Protein AF-A0A1B7W707-F1 (afdb_monomer_lite)

Sequence (77 aa):
AQDAISQILTDLHICTVDKNILETAVAFNFQDFEDAVQYACAMKSMVNVIVTRDVSGFLGSEILVILPGELNNISRE

Foldseek 3Di:
DVVVVVVCPVPDDDQDQDPVLLVQLVVDPF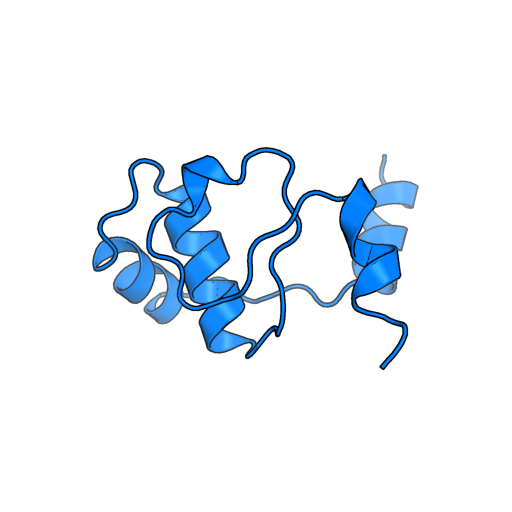PDSVLSSVLSSCVVVVPQEAEDPCPVRQPPRPHHYYHPVCVVVVVPD

Secondary structure (DSSP, 8-state):
-HHHHHHHHHHS------HHHHHHHHHS--SSHHHHHHHHHHHHTT-SEEE-S-GGGGTT-SSEEE-GGGHHHHTT-

Radius of gyration: 13.73 Å; chains: 1; bounding box: 33×27×33 Å

Structure (mmCIF, N/CA/C/O backbone):
data_AF-A0A1B7W707-F1
#
_entry.id   AF-A0A1B7W707-F1
#
loop_
_atom_site.group_PDB
_atom_site.id
_atom_site.type_symbol
_atom_site.label_atom_id
_atom_site.label_alt_id
_atom_site.label_comp_id
_atom_site.label_asym_id
_atom_site.label_entity_id
_atom_site.label_seq_id
_atom_site.pdbx_PDB_ins_code
_atom_site.Cartn_x
_atom_site.Cartn_y
_atom_site.Cartn_z
_atom_site.occupancy
_atom_site.B_iso_or_equiv
_atom_site.auth_seq_id
_atom_site.auth_comp_id
_atom_site.auth_asym_id
_atom_site.auth_atom_id
_atom_site.pdbx_PDB_model_num
ATOM 1 N N . ALA A 1 1 ? 20.163 9.609 1.670 1.00 86.12 1 ALA A N 1
ATOM 2 C CA . ALA A 1 1 ? 18.776 9.403 2.148 1.00 86.12 1 ALA A CA 1
ATOM 3 C C . ALA A 1 1 ? 17.813 10.373 1.470 1.00 86.12 1 ALA A C 1
ATOM 5 O O . ALA A 1 1 ? 16.890 9.897 0.831 1.00 86.12 1 ALA A O 1
ATOM 6 N N . GLN A 1 2 ? 18.047 11.694 1.533 1.00 95.88 2 GLN A N 1
ATOM 7 C CA . GLN A 1 2 ? 17.212 12.682 0.828 1.00 95.88 2 GLN A CA 1
ATOM 8 C C . GLN A 1 2 ? 17.099 12.419 -0.678 1.00 95.88 2 GLN A C 1
ATOM 10 O O . GLN A 1 2 ? 15.983 12.381 -1.175 1.00 95.88 2 GLN A O 1
ATOM 15 N N . ASP A 1 3 ? 18.205 12.131 -1.369 1.00 97.56 3 ASP A N 1
ATOM 16 C CA . ASP A 1 3 ? 18.162 11.860 -2.817 1.00 97.56 3 ASP A CA 1
ATOM 17 C C . ASP A 1 3 ? 17.258 10.670 -3.170 1.00 97.56 3 ASP A C 1
ATOM 19 O O . ASP A 1 3 ? 16.466 10.743 -4.102 1.00 97.56 3 ASP A O 1
ATOM 23 N N . ALA A 1 4 ? 17.307 9.599 -2.371 1.00 96.94 4 ALA A N 1
ATOM 24 C CA . ALA A 1 4 ? 16.451 8.429 -2.563 1.00 96.94 4 ALA A CA 1
ATOM 25 C C . ALA A 1 4 ? 14.966 8.749 -2.313 1.00 96.94 4 ALA A C 1
ATOM 27 O O . ALA A 1 4 ? 14.106 8.268 -3.043 1.00 96.94 4 ALA A O 1
ATOM 28 N N . ILE A 1 5 ? 14.664 9.582 -1.311 1.00 96.69 5 ILE A N 1
ATOM 29 C CA . ILE A 1 5 ? 13.292 10.028 -1.030 1.00 96.69 5 ILE A CA 1
ATOM 30 C C . ILE A 1 5 ? 12.772 10.884 -2.189 1.00 96.69 5 ILE A C 1
ATOM 32 O O . ILE A 1 5 ? 11.678 10.633 -2.685 1.00 96.69 5 ILE A O 1
ATOM 36 N N . SER A 1 6 ? 13.560 11.853 -2.659 1.00 97.25 6 SER A N 1
ATOM 37 C CA . SER A 1 6 ? 13.196 12.703 -3.797 1.00 97.25 6 SER A CA 1
ATOM 38 C C . SER A 1 6 ? 12.944 11.887 -5.063 1.00 97.25 6 SER A C 1
ATOM 40 O O . SER A 1 6 ? 11.989 12.164 -5.787 1.00 97.25 6 SER A O 1
ATOM 42 N N . GLN A 1 7 ? 13.759 10.856 -5.304 1.00 97.38 7 GLN A N 1
ATOM 43 C CA . GLN A 1 7 ? 13.577 9.952 -6.435 1.00 97.38 7 GLN A CA 1
ATOM 44 C C . GLN A 1 7 ? 12.252 9.185 -6.329 1.00 97.38 7 GLN A C 1
ATOM 46 O O . GLN A 1 7 ? 11.464 9.206 -7.266 1.00 97.38 7 GLN A O 1
ATOM 51 N N . ILE A 1 8 ? 11.947 8.593 -5.168 1.00 96.44 8 ILE A N 1
ATOM 52 C CA . ILE A 1 8 ? 10.679 7.878 -4.932 1.00 96.44 8 ILE A CA 1
ATOM 53 C C . ILE A 1 8 ? 9.467 8.788 -5.159 1.00 96.44 8 ILE A C 1
ATOM 55 O O . ILE A 1 8 ? 8.513 8.382 -5.816 1.00 96.44 8 ILE A O 1
ATOM 59 N N . LEU A 1 9 ? 9.511 10.020 -4.643 1.00 96.06 9 LEU A N 1
ATOM 60 C CA . LEU A 1 9 ? 8.428 10.995 -4.811 1.00 96.06 9 LEU A CA 1
ATOM 61 C C . LEU A 1 9 ? 8.258 11.462 -6.265 1.00 96.06 9 LEU A C 1
ATOM 63 O O . LEU A 1 9 ? 7.198 11.977 -6.611 1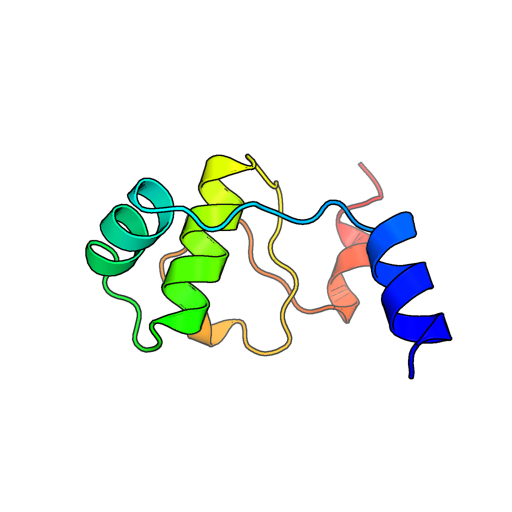.00 96.06 9 LEU A O 1
ATOM 67 N N . THR A 1 10 ? 9.295 11.311 -7.092 1.00 96.88 10 THR A N 1
ATOM 68 C CA . THR A 1 10 ? 9.264 11.646 -8.521 1.00 96.88 10 THR A CA 1
ATOM 69 C C . THR A 1 10 ? 8.763 10.471 -9.360 1.00 96.88 10 THR A C 1
ATOM 71 O O . THR A 1 10 ? 7.966 10.671 -10.274 1.00 96.88 10 THR A O 1
ATOM 74 N N . ASP A 1 11 ? 9.212 9.254 -9.049 1.00 97.06 11 ASP A N 1
ATOM 75 C CA . ASP A 1 11 ? 8.968 8.066 -9.872 1.00 97.06 11 ASP A CA 1
ATOM 76 C C . ASP A 1 11 ? 7.637 7.376 -9.564 1.00 97.06 11 ASP A C 1
ATOM 78 O O . ASP A 1 11 ? 7.075 6.706 -10.433 1.00 97.06 11 ASP A O 1
ATOM 82 N N . LEU A 1 12 ? 7.139 7.495 -8.329 1.00 95.81 12 LEU A N 1
ATOM 83 C CA . LEU A 1 12 ? 5.961 6.770 -7.863 1.00 95.81 12 LEU A CA 1
ATOM 84 C C . LEU A 1 12 ? 4.788 7.707 -7.587 1.00 95.81 12 LEU A C 1
ATOM 86 O O . LEU A 1 12 ? 4.932 8.802 -7.045 1.00 95.81 12 LEU A O 1
ATOM 90 N N . HIS A 1 13 ? 3.585 7.220 -7.884 1.00 95.06 13 HIS A N 1
ATOM 91 C CA . HIS A 1 13 ? 2.368 7.856 -7.404 1.00 95.06 13 HIS A CA 1
ATOM 92 C C . HIS A 1 13 ? 2.148 7.523 -5.924 1.00 95.06 13 HIS A C 1
ATOM 94 O O . HIS A 1 13 ? 2.019 6.355 -5.553 1.00 95.06 13 HIS A O 1
ATOM 100 N N . ILE A 1 14 ? 2.067 8.551 -5.078 1.00 95.06 14 ILE A N 1
ATOM 101 C CA . ILE A 1 14 ? 1.805 8.383 -3.646 1.00 95.06 14 ILE A CA 1
ATOM 102 C C . ILE A 1 14 ? 0.295 8.377 -3.402 1.00 95.06 14 ILE A C 1
ATOM 104 O O . ILE A 1 14 ? -0.377 9.395 -3.570 1.00 95.06 14 ILE A O 1
ATOM 108 N N . CYS A 1 15 ? -0.237 7.231 -2.976 1.00 96.31 15 CYS A N 1
ATOM 109 C CA . CYS A 1 15 ? -1.640 7.119 -2.583 1.00 96.31 15 CYS A CA 1
ATOM 110 C C . CYS A 1 15 ? -1.906 7.949 -1.319 1.00 96.31 15 CYS A C 1
ATOM 112 O O . CYS A 1 15 ? -1.127 7.927 -0.366 1.00 96.31 15 CYS A O 1
ATOM 114 N N . THR A 1 16 ? -3.022 8.678 -1.300 1.00 96.06 16 THR A N 1
ATOM 115 C CA . THR A 1 16 ? -3.423 9.465 -0.127 1.00 96.06 16 THR A CA 1
ATOM 116 C C . THR A 1 16 ? -4.022 8.553 0.939 1.00 96.06 16 THR A C 1
ATOM 118 O O . THR A 1 16 ? -4.898 7.749 0.633 1.00 96.06 16 THR A O 1
ATOM 121 N N . VAL A 1 17 ? -3.604 8.728 2.194 1.00 97.94 17 VAL A N 1
ATOM 122 C CA . VAL A 1 17 ? -4.269 8.136 3.362 1.00 97.94 17 VAL A CA 1
ATOM 123 C C . VAL A 1 17 ? -5.097 9.225 4.031 1.00 97.94 17 VAL A C 1
ATOM 125 O O . VAL A 1 17 ? -4.552 10.162 4.614 1.00 97.94 17 VAL A O 1
ATOM 128 N N . ASP A 1 18 ? -6.416 9.117 3.923 1.00 98.06 18 ASP A N 1
ATOM 129 C CA . ASP A 1 18 ? -7.366 10.030 4.552 1.00 98.06 18 ASP A CA 1
ATOM 130 C C . ASP A 1 18 ? -8.297 9.290 5.522 1.00 98.06 18 ASP A C 1
ATOM 132 O O . ASP A 1 18 ? -8.194 8.081 5.735 1.00 98.06 18 ASP A O 1
ATOM 136 N N . LYS A 1 19 ? -9.231 10.026 6.130 1.00 98.44 19 LYS A N 1
ATOM 137 C CA . LYS A 1 19 ? -10.195 9.449 7.068 1.00 98.44 19 LYS A CA 1
ATOM 138 C C . LYS A 1 19 ? -11.015 8.306 6.447 1.00 98.44 19 LYS A C 1
ATOM 140 O O . LYS A 1 19 ? -11.233 7.310 7.127 1.00 98.44 19 LYS A O 1
ATOM 145 N N . ASN A 1 20 ? -11.436 8.423 5.186 1.00 98.06 20 ASN A N 1
ATOM 146 C CA . ASN A 1 20 ? -12.257 7.398 4.537 1.00 98.06 20 ASN A CA 1
ATOM 147 C C . ASN A 1 20 ? -11.455 6.111 4.313 1.00 98.06 20 ASN A C 1
ATOM 149 O O . ASN A 1 20 ? -11.985 5.018 4.507 1.00 98.06 20 ASN A O 1
ATOM 153 N N . ILE A 1 21 ? -10.177 6.236 3.937 1.00 98.38 21 ILE A N 1
ATOM 154 C CA . ILE A 1 21 ? -9.255 5.098 3.840 1.00 98.38 21 ILE A CA 1
ATOM 155 C C . ILE A 1 21 ? -9.128 4.401 5.192 1.00 98.38 21 ILE A C 1
ATOM 157 O O . ILE A 1 21 ? -9.266 3.184 5.258 1.00 98.38 21 ILE A O 1
ATOM 161 N N . LEU A 1 22 ? -8.921 5.159 6.272 1.00 98.44 22 LEU A N 1
ATOM 162 C CA . LEU A 1 22 ? -8.766 4.588 7.611 1.00 98.44 22 LEU A CA 1
ATOM 163 C C . LEU A 1 22 ? -10.052 3.916 8.111 1.00 98.44 22 LEU A C 1
ATOM 165 O O . LEU A 1 22 ? -9.987 2.823 8.664 1.00 98.44 22 LEU A O 1
ATOM 169 N N . GLU A 1 23 ? -11.221 4.521 7.888 1.00 98.25 23 GLU A N 1
ATOM 170 C CA . GLU A 1 23 ? -12.513 3.910 8.236 1.00 98.25 23 GLU A CA 1
ATOM 171 C C . GLU A 1 23 ? -12.766 2.625 7.436 1.00 98.25 23 GLU A C 1
ATOM 173 O O . GLU A 1 23 ? -13.243 1.636 7.992 1.00 98.25 23 GLU A O 1
ATOM 178 N N . THR A 1 24 ? -12.382 2.609 6.157 1.00 97.38 24 THR A N 1
ATOM 179 C CA . THR A 1 24 ? -12.452 1.409 5.309 1.00 97.38 24 THR A CA 1
ATOM 180 C C . THR A 1 24 ? -11.501 0.322 5.816 1.00 97.38 24 THR A C 1
ATOM 182 O O . THR A 1 24 ? -11.906 -0.828 5.953 1.00 97.38 24 THR A O 1
ATOM 185 N N . ALA A 1 25 ? -10.265 0.685 6.163 1.00 97.62 25 ALA A N 1
ATOM 186 C CA . ALA A 1 25 ? -9.265 -0.238 6.689 1.00 97.62 25 ALA A CA 1
ATOM 187 C C . ALA A 1 25 ? -9.702 -0.883 8.014 1.00 97.62 25 ALA A C 1
ATOM 189 O O . ALA A 1 25 ? -9.534 -2.083 8.189 1.00 97.62 25 ALA A O 1
ATOM 190 N N . VAL A 1 26 ? -10.326 -0.117 8.919 1.00 97.00 26 VAL A N 1
ATOM 191 C CA . VAL A 1 26 ? -10.875 -0.642 10.187 1.00 97.00 26 VAL A CA 1
ATOM 192 C C . VAL A 1 26 ? -12.001 -1.653 9.953 1.00 97.00 26 VAL A C 1
ATOM 194 O O . VAL A 1 26 ? -12.193 -2.555 10.766 1.00 97.00 26 VAL A O 1
ATOM 197 N N . ALA A 1 27 ? -12.755 -1.515 8.861 1.00 96.06 27 ALA A N 1
ATOM 198 C CA . ALA A 1 27 ? -13.805 -2.464 8.504 1.00 96.06 27 ALA A CA 1
ATOM 199 C C . ALA A 1 27 ? -13.255 -3.770 7.900 1.00 96.06 27 ALA A C 1
ATOM 201 O O . ALA A 1 27 ? -13.987 -4.761 7.828 1.00 96.06 27 ALA A O 1
ATOM 202 N N . PHE A 1 28 ? -11.989 -3.796 7.474 1.00 93.25 28 PHE A N 1
ATOM 203 C CA . PHE A 1 28 ? -11.346 -5.006 6.982 1.00 93.25 28 PHE A CA 1
ATOM 204 C C . PHE A 1 28 ? -10.847 -5.885 8.134 1.00 93.25 28 PHE A C 1
ATOM 206 O O . PHE A 1 28 ? -10.309 -5.409 9.128 1.00 93.25 28 PHE A O 1
ATOM 213 N N . ASN A 1 29 ? -10.993 -7.203 7.985 1.00 88.75 29 ASN A N 1
ATOM 214 C CA . ASN A 1 29 ? -10.604 -8.186 9.001 1.00 88.75 29 ASN A CA 1
ATOM 215 C C . ASN A 1 29 ? -9.160 -8.691 8.799 1.00 88.75 29 ASN A C 1
ATOM 217 O O . ASN A 1 29 ? -8.911 -9.897 8.829 1.00 88.75 29 ASN A O 1
ATOM 221 N N . PHE A 1 30 ? -8.231 -7.775 8.521 1.00 94.69 30 PHE A N 1
ATOM 222 C CA . PHE A 1 30 ? -6.810 -8.092 8.357 1.00 94.69 30 PHE A CA 1
ATOM 223 C C . PHE A 1 30 ? -6.155 -8.262 9.730 1.00 94.69 30 PHE A C 1
ATOM 225 O O . PHE A 1 30 ? -6.586 -7.664 10.717 1.00 94.69 30 PHE A O 1
ATOM 232 N N . GLN A 1 31 ? -5.110 -9.0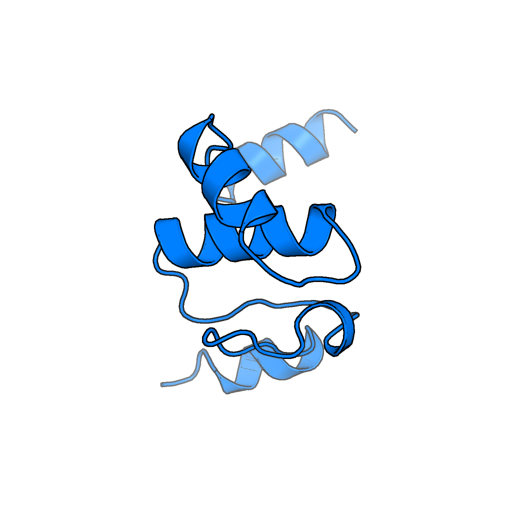87 9.796 1.00 92.50 31 GLN A N 1
ATOM 233 C CA . GLN A 1 31 ? -4.362 -9.293 11.036 1.00 92.50 31 GLN A CA 1
ATOM 234 C C . GLN A 1 31 ? -3.516 -8.064 11.399 1.00 92.50 31 GLN A C 1
ATOM 236 O O . GLN A 1 31 ? -3.435 -7.719 12.579 1.00 92.50 31 GLN A O 1
ATOM 241 N N . ASP A 1 32 ? -2.906 -7.420 10.400 1.00 95.50 32 ASP A N 1
ATOM 242 C CA . ASP A 1 32 ? -2.169 -6.168 10.558 1.00 95.50 32 ASP A CA 1
ATOM 243 C C . ASP A 1 32 ? -2.973 -4.998 9.979 1.00 95.50 32 ASP A C 1
ATOM 245 O O . ASP A 1 32 ? -3.547 -5.068 8.889 1.00 95.50 32 ASP A O 1
ATOM 249 N N . PHE A 1 33 ? -3.014 -3.899 10.728 1.00 96.25 33 PHE A N 1
ATOM 250 C CA . PHE A 1 33 ? -3.676 -2.682 10.289 1.00 96.25 33 PHE A CA 1
ATOM 251 C C . PHE A 1 33 ? -2.898 -1.979 9.170 1.00 96.25 33 PHE A C 1
ATOM 253 O O . PHE A 1 33 ? -3.520 -1.329 8.330 1.00 96.25 33 PHE A O 1
ATOM 260 N N . GLU A 1 34 ? -1.567 -2.113 9.115 1.00 96.75 34 GLU A N 1
ATOM 261 C CA . GLU A 1 34 ? -0.779 -1.563 8.004 1.00 96.75 34 GLU A CA 1
ATOM 262 C C . GLU A 1 34 ? -1.224 -2.171 6.667 1.00 96.75 34 GLU A C 1
ATOM 264 O O . GLU A 1 34 ? -1.539 -1.428 5.732 1.00 96.75 34 GLU A O 1
ATOM 269 N N . ASP A 1 35 ? -1.349 -3.499 6.608 1.00 97.50 35 ASP A N 1
ATOM 270 C CA . ASP A 1 35 ? -1.808 -4.220 5.417 1.00 97.50 35 ASP A CA 1
ATOM 271 C C . ASP A 1 35 ? -3.239 -3.811 5.037 1.00 97.50 35 ASP A C 1
ATOM 273 O O . ASP A 1 35 ? -3.535 -3.583 3.861 1.00 97.50 35 ASP A O 1
ATOM 277 N N . ALA A 1 36 ? -4.117 -3.620 6.029 1.00 97.69 36 ALA A N 1
ATOM 278 C CA . ALA A 1 36 ? -5.481 -3.135 5.811 1.00 97.69 36 ALA A CA 1
ATOM 279 C C . ALA A 1 36 ? -5.509 -1.743 5.154 1.00 97.69 36 ALA A C 1
ATOM 281 O O . ALA A 1 36 ? -6.293 -1.498 4.233 1.00 97.69 36 ALA A O 1
ATOM 282 N N . VAL A 1 37 ? -4.651 -0.822 5.610 1.00 98.25 37 VAL A N 1
ATOM 283 C CA . VAL A 1 37 ? -4.539 0.536 5.052 1.00 98.25 37 VAL A CA 1
ATOM 284 C C . VAL A 1 37 ? -3.960 0.495 3.641 1.00 98.25 37 VAL A C 1
ATOM 286 O O . VAL A 1 37 ? -4.482 1.163 2.746 1.00 98.25 37 VAL A O 1
ATOM 289 N N . GLN A 1 38 ? -2.920 -0.307 3.410 1.00 97.69 38 GLN A N 1
ATOM 290 C CA . GLN A 1 38 ? -2.337 -0.493 2.081 1.00 97.69 38 GLN A CA 1
ATOM 291 C C . GLN A 1 38 ? -3.360 -1.085 1.100 1.00 97.69 38 GLN A C 1
ATOM 293 O O . GLN A 1 38 ? -3.490 -0.585 -0.020 1.00 97.69 38 GLN A O 1
ATOM 298 N N . TYR A 1 39 ? -4.146 -2.075 1.532 1.00 97.94 39 TYR A N 1
ATOM 299 C CA . TYR A 1 39 ? -5.226 -2.665 0.742 1.00 97.94 39 TYR A CA 1
ATOM 300 C C . TYR A 1 39 ? -6.355 -1.662 0.453 1.00 97.94 39 TYR A C 1
ATOM 302 O O . TYR A 1 39 ? -6.797 -1.540 -0.690 1.00 97.94 39 TYR A O 1
ATOM 310 N N . ALA A 1 40 ? -6.779 -0.869 1.443 1.00 98.00 40 ALA A N 1
ATOM 311 C CA . ALA A 1 40 ? -7.766 0.195 1.245 1.00 98.00 40 ALA A CA 1
ATOM 312 C C . ALA A 1 40 ? -7.294 1.240 0.216 1.00 98.00 40 ALA A C 1
ATOM 314 O O . ALA A 1 40 ? -8.058 1.635 -0.670 1.00 98.00 40 ALA A O 1
ATOM 315 N N . CYS A 1 41 ? -6.024 1.652 0.288 1.00 98.25 41 CYS A N 1
ATOM 316 C CA . CYS A 1 41 ? -5.400 2.526 -0.706 1.00 98.25 41 CYS A CA 1
ATOM 317 C C . CYS A 1 41 ? -5.386 1.884 -2.098 1.00 98.25 41 CYS A C 1
ATOM 319 O O . CYS A 1 41 ? -5.769 2.531 -3.071 1.00 98.25 41 CYS A O 1
ATOM 321 N N . ALA A 1 42 ? -4.984 0.617 -2.194 1.00 97.38 42 ALA A N 1
ATOM 322 C CA . ALA A 1 42 ? -4.938 -0.138 -3.441 1.00 97.38 42 ALA A CA 1
ATOM 323 C C . ALA A 1 42 ? -6.323 -0.206 -4.116 1.00 97.38 42 ALA A C 1
ATOM 325 O O . ALA A 1 42 ? -6.450 0.112 -5.301 1.00 97.38 42 ALA A O 1
ATOM 326 N N . MET A 1 43 ? -7.371 -0.503 -3.340 1.00 96.81 43 MET A N 1
ATOM 327 C CA . MET A 1 43 ? -8.764 -0.508 -3.798 1.00 96.81 43 MET A CA 1
ATOM 328 C C . MET A 1 43 ? -9.205 0.872 -4.292 1.00 96.81 43 MET A C 1
ATOM 330 O O . MET A 1 43 ? -9.767 0.999 -5.381 1.00 96.81 43 MET A O 1
ATOM 334 N N . LYS A 1 44 ? -8.930 1.930 -3.518 1.00 97.19 44 LYS A N 1
ATOM 335 C CA . LYS A 1 44 ? -9.323 3.301 -3.873 1.00 97.19 44 LYS A CA 1
ATOM 336 C C . LYS A 1 44 ? -8.618 3.805 -5.132 1.00 97.19 44 LYS A C 1
ATOM 338 O O . LYS A 1 44 ? -9.238 4.506 -5.932 1.00 97.19 44 LYS A O 1
ATOM 343 N N . SER A 1 45 ? -7.349 3.449 -5.293 1.00 96.12 45 SER A N 1
ATOM 344 C CA . SER A 1 45 ? -6.522 3.800 -6.447 1.00 96.12 45 SER A CA 1
ATOM 345 C C . SER A 1 45 ? -6.732 2.866 -7.644 1.00 96.12 45 SER A C 1
ATOM 347 O O . SER A 1 45 ? -6.113 3.083 -8.681 1.00 96.12 45 SER A O 1
ATOM 349 N N . MET A 1 46 ? -7.611 1.861 -7.521 1.00 95.31 46 MET A N 1
ATOM 350 C CA . MET A 1 46 ? -7.936 0.882 -8.566 1.00 95.31 46 MET A CA 1
ATOM 351 C C . MET A 1 46 ? -6.691 0.199 -9.150 1.00 95.31 46 MET A C 1
ATOM 353 O O . MET A 1 46 ? -6.585 0.007 -10.363 1.00 95.31 46 MET A O 1
ATOM 357 N N . VAL A 1 47 ? -5.721 -0.141 -8.297 1.00 94.75 47 VAL A N 1
ATOM 358 C CA . VAL A 1 47 ? -4.513 -0.836 -8.755 1.00 94.75 47 VAL A CA 1
ATOM 359 C C . VAL A 1 47 ? -4.860 -2.269 -9.154 1.00 94.75 47 VAL A C 1
ATOM 361 O O . VAL A 1 47 ? -5.692 -2.920 -8.524 1.00 94.75 47 VAL A O 1
ATOM 364 N N . ASN A 1 48 ? -4.210 -2.782 -10.197 1.00 94.81 48 ASN A N 1
ATOM 365 C CA . ASN A 1 48 ? -4.484 -4.137 -10.681 1.00 94.81 48 ASN A CA 1
ATOM 366 C C . ASN A 1 48 ? -3.819 -5.219 -9.822 1.00 94.81 48 ASN A C 1
ATOM 368 O O . ASN A 1 48 ? -4.306 -6.346 -9.769 1.00 94.81 48 ASN A O 1
ATOM 372 N N . VAL A 1 49 ? -2.686 -4.885 -9.197 1.00 95.62 49 VAL A N 1
ATOM 373 C CA . VAL A 1 49 ? -1.809 -5.842 -8.520 1.00 95.62 49 VAL A CA 1
ATOM 374 C C . VAL A 1 49 ? -1.157 -5.202 -7.298 1.00 95.62 49 VAL A C 1
ATOM 376 O O . VAL A 1 49 ? -0.687 -4.066 -7.368 1.00 95.62 49 VAL A O 1
ATOM 379 N N . ILE A 1 50 ? -1.068 -5.958 -6.205 1.00 96.62 50 ILE A N 1
ATOM 380 C CA . ILE A 1 50 ? -0.218 -5.670 -5.047 1.00 96.62 50 ILE A CA 1
ATOM 381 C C . ILE A 1 50 ? 1.024 -6.557 -5.135 1.00 96.62 50 ILE A C 1
ATOM 383 O O . ILE A 1 50 ? 0.933 -7.777 -5.268 1.00 96.62 50 ILE A O 1
ATOM 387 N N . VAL A 1 51 ? 2.201 -5.944 -5.052 1.00 96.38 51 VAL A N 1
ATOM 388 C CA . VAL A 1 51 ? 3.481 -6.658 -5.079 1.00 96.38 51 VAL A CA 1
ATOM 389 C C . VAL A 1 51 ? 4.093 -6.610 -3.685 1.00 96.38 51 VAL A C 1
ATOM 391 O O . VAL A 1 51 ? 4.445 -5.537 -3.200 1.00 96.38 51 VAL A O 1
ATOM 394 N N . THR A 1 52 ? 4.243 -7.764 -3.040 1.00 96.62 52 THR A N 1
ATOM 395 C CA . THR A 1 52 ? 4.753 -7.863 -1.665 1.00 96.62 52 THR A CA 1
ATOM 396 C C . THR A 1 52 ? 5.582 -9.127 -1.473 1.00 96.62 52 THR A C 1
ATOM 398 O O . THR A 1 52 ? 5.399 -10.126 -2.162 1.00 96.62 52 THR A O 1
ATOM 401 N N . ARG A 1 53 ? 6.519 -9.102 -0.522 1.00 97.00 53 ARG A N 1
ATOM 402 C CA . ARG A 1 53 ? 7.236 -10.316 -0.093 1.00 97.00 53 ARG A CA 1
ATOM 403 C C . ARG A 1 53 ? 6.437 -11.147 0.910 1.00 97.00 53 ARG A C 1
ATOM 405 O O . ARG A 1 53 ? 6.821 -12.284 1.161 1.00 97.00 53 ARG A O 1
ATOM 412 N N . ASP A 1 54 ? 5.365 -10.589 1.462 1.00 96.62 54 ASP A N 1
ATOM 413 C CA . ASP A 1 54 ? 4.470 -11.263 2.395 1.00 96.62 54 ASP A CA 1
ATOM 414 C C . ASP A 1 54 ? 3.055 -11.330 1.819 1.00 96.62 54 ASP A C 1
ATOM 416 O O . ASP A 1 54 ? 2.190 -10.507 2.099 1.00 96.62 54 ASP A O 1
ATOM 420 N N . VAL A 1 55 ? 2.821 -12.331 0.973 1.00 95.94 55 VAL A N 1
ATOM 421 C CA . VAL A 1 55 ? 1.496 -12.574 0.383 1.00 95.94 55 VAL A CA 1
ATOM 422 C C . VAL A 1 55 ? 0.478 -12.975 1.461 1.00 95.94 55 VAL A C 1
ATOM 424 O O . VAL A 1 55 ? -0.719 -12.752 1.295 1.00 95.94 55 VAL A O 1
ATOM 427 N N . S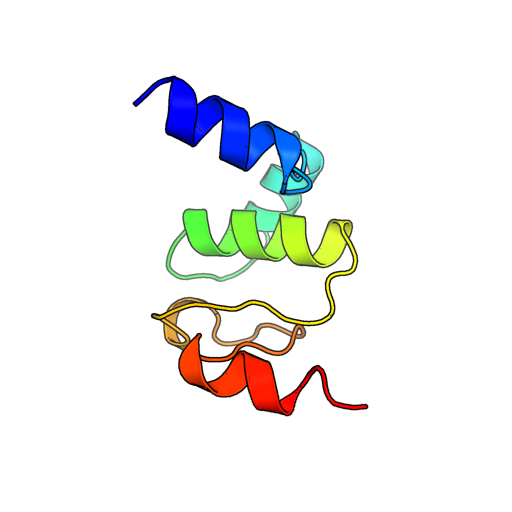ER A 1 56 ? 0.937 -13.543 2.582 1.00 95.38 56 SER A N 1
ATOM 428 C CA . SER A 1 56 ? 0.054 -14.008 3.653 1.00 95.38 56 SER A CA 1
ATOM 429 C C . SER A 1 56 ? -0.587 -12.870 4.453 1.00 95.38 56 SER A C 1
ATOM 431 O O . SER A 1 56 ? -1.676 -13.065 4.992 1.00 95.38 56 SER A O 1
ATOM 433 N N . GLY A 1 57 ? 0.012 -11.673 4.444 1.00 94.88 57 GLY A N 1
ATOM 434 C CA . GLY A 1 57 ? -0.588 -10.456 5.008 1.00 94.88 57 GLY A CA 1
ATOM 435 C C . GLY A 1 57 ? -1.868 -10.000 4.293 1.00 94.88 57 GLY A C 1
ATOM 436 O O . GLY A 1 57 ? -2.697 -9.306 4.872 1.00 94.88 57 GLY A O 1
ATOM 437 N N . PHE A 1 58 ? -2.097 -10.460 3.057 1.00 96.25 58 PHE A N 1
ATOM 438 C CA . PHE A 1 58 ? -3.214 -10.028 2.207 1.00 96.25 58 PHE A CA 1
ATOM 439 C C . PHE A 1 58 ? -4.228 -11.146 1.910 1.00 96.25 58 PHE A C 1
ATOM 441 O O . PHE A 1 58 ? -4.903 -11.136 0.876 1.00 96.25 58 PHE A O 1
ATOM 448 N N . LEU A 1 59 ? -4.352 -12.138 2.798 1.00 90.88 59 LEU A N 1
ATOM 449 C CA . LEU A 1 59 ? -5.358 -13.194 2.651 1.00 90.88 59 LEU A CA 1
ATOM 450 C C . LEU A 1 59 ? -6.774 -12.598 2.605 1.00 90.88 59 LEU A C 1
ATOM 452 O O . LEU A 1 59 ? -7.193 -11.881 3.508 1.00 90.88 59 LEU A O 1
ATOM 456 N N . GLY A 1 60 ? -7.527 -12.930 1.554 1.00 87.75 60 GLY A N 1
ATOM 457 C CA . GLY A 1 60 ? -8.866 -12.380 1.319 1.00 87.75 60 GLY A CA 1
ATOM 458 C C . GLY A 1 60 ? -8.893 -11.088 0.494 1.00 87.75 60 GLY A C 1
ATOM 459 O O . GLY A 1 60 ? -9.976 -10.556 0.271 1.00 87.75 60 GLY A O 1
ATOM 460 N N . SER A 1 61 ? -7.741 -10.608 0.012 1.00 93.69 61 SER A N 1
ATOM 461 C CA . SER A 1 61 ? -7.664 -9.540 -0.991 1.00 93.69 61 SER A CA 1
ATOM 462 C C . SER A 1 61 ? -8.384 -9.940 -2.284 1.00 93.69 61 SER A C 1
ATOM 464 O O . SER A 1 61 ? -8.151 -11.022 -2.824 1.00 93.69 61 SER A O 1
ATOM 466 N N . GLU A 1 62 ? -9.220 -9.044 -2.811 1.00 94.81 62 GLU A N 1
ATOM 467 C CA . GLU A 1 62 ? -9.806 -9.168 -4.155 1.00 94.81 62 GLU A CA 1
ATOM 468 C C . GLU A 1 62 ? -8.835 -8.699 -5.250 1.00 94.81 62 GLU A C 1
ATOM 470 O O . GLU A 1 62 ? -8.987 -9.045 -6.422 1.00 94.81 62 GLU A O 1
ATOM 475 N N . ILE A 1 63 ? -7.811 -7.929 -4.870 1.00 96.31 63 ILE A N 1
ATOM 476 C CA . ILE A 1 63 ? -6.722 -7.508 -5.753 1.00 96.31 63 ILE A CA 1
ATOM 477 C C . ILE A 1 63 ? -5.701 -8.642 -5.837 1.00 96.31 63 ILE A C 1
ATOM 479 O O . ILE A 1 63 ? -5.359 -9.248 -4.819 1.00 96.31 63 ILE A O 1
ATOM 483 N N . LEU A 1 64 ? -5.184 -8.912 -7.038 1.00 95.88 64 LEU A N 1
ATOM 484 C CA . LEU A 1 64 ? -4.137 -9.909 -7.245 1.00 95.88 64 LEU A CA 1
ATOM 485 C C . LEU A 1 64 ? -2.886 -9.543 -6.432 1.00 95.88 64 LEU A C 1
ATOM 487 O O . LEU A 1 64 ? -2.345 -8.450 -6.584 1.00 95.88 64 LEU A O 1
ATOM 491 N N . VAL A 1 65 ? -2.407 -10.468 -5.600 1.00 96.88 65 VAL A N 1
ATOM 492 C CA . VAL A 1 65 ? -1.208 -10.285 -4.772 1.00 96.88 65 VAL A CA 1
ATOM 493 C C . VAL A 1 65 ? -0.123 -11.249 -5.231 1.00 96.88 65 VAL A C 1
ATOM 495 O O . VAL A 1 65 ? -0.367 -12.452 -5.306 1.00 96.88 65 VAL A O 1
ATOM 498 N N . ILE A 1 66 ? 1.067 -10.731 -5.534 1.00 96.62 66 ILE A N 1
ATOM 499 C CA . ILE A 1 66 ? 2.188 -11.528 -6.053 1.00 96.62 66 ILE A CA 1
ATOM 500 C C . ILE A 1 66 ? 3.521 -11.176 -5.394 1.00 96.62 66 ILE A C 1
ATOM 502 O O . ILE A 1 66 ? 3.696 -10.097 -4.818 1.00 96.62 66 ILE A O 1
ATOM 506 N N . LEU A 1 67 ? 4.496 -12.072 -5.544 1.00 96.81 67 LEU A N 1
ATOM 507 C CA . LEU A 1 67 ? 5.880 -11.819 -5.168 1.00 96.81 67 LEU A CA 1
ATOM 508 C C . LEU A 1 67 ? 6.563 -10.881 -6.181 1.00 96.81 67 LEU A C 1
ATOM 510 O O . LEU A 1 67 ? 6.263 -10.925 -7.375 1.00 96.81 67 LEU A O 1
ATOM 514 N N . PRO A 1 68 ? 7.579 -10.096 -5.768 1.00 95.56 68 PRO A N 1
ATOM 515 C CA . PRO A 1 68 ? 8.311 -9.213 -6.681 1.00 95.56 68 PRO A CA 1
ATOM 516 C C . PRO 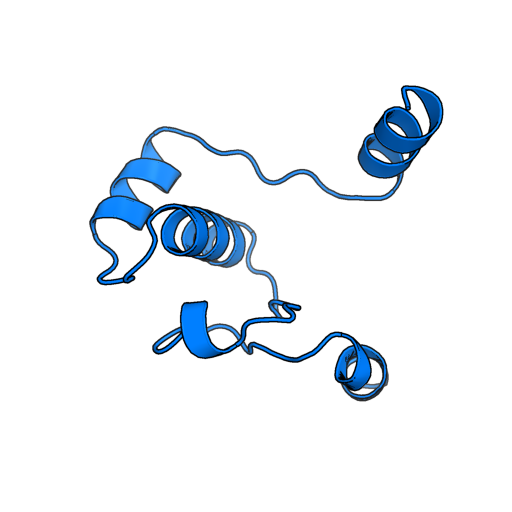A 1 68 ? 8.902 -9.918 -7.908 1.00 95.56 68 PRO A C 1
ATOM 518 O O . PRO A 1 68 ? 8.936 -9.346 -8.993 1.00 95.56 68 PRO A O 1
ATOM 521 N N . GLY A 1 69 ? 9.342 -11.172 -7.752 1.00 94.44 69 GLY A N 1
ATOM 522 C CA . GLY A 1 69 ? 9.894 -11.967 -8.852 1.00 94.44 69 GLY A CA 1
ATOM 523 C C . GLY A 1 69 ? 8.879 -12.320 -9.947 1.00 94.44 69 GLY A C 1
ATOM 524 O O . GLY A 1 69 ? 9.283 -12.670 -11.052 1.00 94.44 69 GLY A O 1
ATOM 525 N N . GLU A 1 70 ? 7.581 -12.206 -9.666 1.00 93.88 70 GLU A N 1
ATOM 526 C CA . GLU A 1 70 ? 6.497 -12.588 -10.576 1.00 93.88 70 GLU A CA 1
ATOM 527 C C . GLU A 1 70 ? 5.978 -11.405 -11.410 1.00 93.88 70 GLU A C 1
ATOM 529 O O . GLU A 1 70 ? 5.275 -11.609 -12.397 1.00 93.88 70 GLU A O 1
ATOM 534 N N . LEU A 1 71 ? 6.372 -10.168 -11.081 1.00 91.31 71 LEU A N 1
ATOM 535 C CA . LEU A 1 71 ? 5.870 -8.946 -11.724 1.00 91.31 71 LEU A CA 1
ATOM 536 C C . LEU A 1 71 ? 6.118 -8.906 -13.243 1.00 91.31 71 LEU A C 1
ATOM 538 O O . LEU A 1 71 ? 5.286 -8.422 -14.014 1.00 91.31 71 LEU A O 1
ATOM 542 N N . ASN A 1 72 ? 7.246 -9.464 -13.688 1.00 83.88 72 ASN A N 1
ATOM 543 C CA . ASN A 1 72 ? 7.615 -9.534 -15.107 1.00 83.88 72 ASN A CA 1
ATOM 544 C C . ASN A 1 72 ? 6.671 -10.417 -15.941 1.00 83.88 72 ASN A C 1
ATOM 546 O O . ASN A 1 72 ? 6.683 -10.328 -17.169 1.00 83.88 72 ASN A O 1
ATOM 550 N N . ASN A 1 73 ? 5.882 -11.280 -15.295 1.00 80.44 73 ASN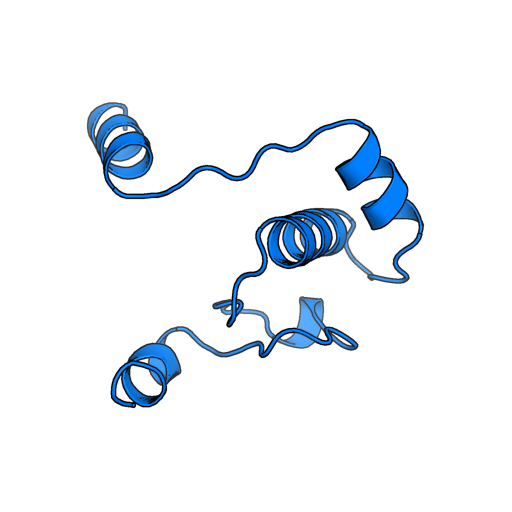 A N 1
ATOM 551 C CA . ASN A 1 73 ? 4.938 -12.166 -15.971 1.00 80.44 73 ASN A CA 1
ATOM 552 C C . ASN A 1 73 ? 3.594 -11.475 -16.243 1.00 80.44 73 ASN A C 1
ATOM 554 O O . ASN A 1 73 ? 2.882 -11.899 -17.143 1.00 80.44 73 ASN A O 1
ATOM 558 N N . ILE A 1 74 ? 3.268 -10.413 -15.496 1.00 74.50 74 ILE A N 1
ATOM 559 C CA . ILE A 1 74 ? 1.999 -9.673 -15.610 1.00 74.50 74 ILE A CA 1
ATOM 560 C C . ILE A 1 74 ? 2.100 -8.532 -16.630 1.00 74.50 74 ILE A C 1
ATOM 562 O O . ILE A 1 74 ? 1.146 -8.214 -17.322 1.00 74.50 74 ILE A O 1
ATOM 566 N N . SER A 1 75 ? 3.276 -7.924 -16.763 1.00 61.31 75 SER A N 1
ATOM 567 C CA . SER A 1 75 ? 3.522 -6.743 -17.607 1.00 61.31 75 SER A CA 1
ATOM 568 C C . SER A 1 75 ? 3.687 -7.050 -19.108 1.00 61.31 75 SER A C 1
ATOM 570 O O . SER A 1 75 ? 4.163 -6.202 -19.862 1.00 61.31 75 SER A O 1
ATOM 572 N N . ARG A 1 76 ? 3.347 -8.270 -19.545 1.00 54.47 76 ARG A N 1
ATOM 573 C CA . ARG A 1 76 ? 3.517 -8.754 -20.929 1.00 54.47 76 ARG A CA 1
ATOM 574 C C . ARG A 1 76 ? 2.211 -8.969 -21.699 1.00 54.47 76 ARG A C 1
ATOM 576 O O . ARG A 1 76 ? 2.277 -9.439 -22.835 1.00 54.47 76 ARG A O 1
ATOM 583 N N . GLU A 1 77 ? 1.075 -8.621 -21.108 1.00 46.00 77 GLU A N 1
ATOM 584 C CA . GLU A 1 77 ? -0.218 -8.489 -21.796 1.00 46.00 77 GLU A CA 1
ATOM 585 C C . GLU A 1 77 ? -0.516 -7.014 -22.085 1.00 46.00 77 GLU A C 1
ATOM 587 O O . GLU A 1 77 ? -1.044 -6.736 -23.186 1.00 46.00 77 GLU A O 1
#

pLDDT: mean 93.64, std 9.01, range [46.0, 98.44]